Protein AF-A0A1F5ANS2-F1 (afdb_monomer)

Radius of gyration: 26.37 Å; Cα contacts (8 Å, |Δi|>4): 77; chains: 1; bounding box: 66×31×70 Å

Mean predicted aligned error: 14.52 Å

Sequence (174 aa):
MFTRLLNAVDHFTWVDGLDILVVAIILYSFLRLIKDTRAYQMAIGLAMIGLFYTMTGWAKLTVSHRLIQSFTTYMIIAIIVLFQGEIRRLLSGLGSRWFRRPFTLRSLEEKLEDLFLAVEYLSQKKVGALIALEKDISLKLYADRGTRLDATLSKDLLVNIFFPHSPLHDGAVI

Structure (mmCIF, N/CA/C/O backbone):
data_AF-A0A1F5ANS2-F1
#
_entry.id   AF-A0A1F5ANS2-F1
#
loop_
_atom_site.group_PDB
_atom_site.id
_atom_site.type_symbol
_atom_site.label_atom_id
_atom_site.label_alt_id
_atom_site.label_comp_id
_atom_site.label_asym_id
_atom_site.label_entity_id
_atom_site.label_seq_id
_atom_site.pdbx_PDB_ins_code
_atom_site.Cartn_x
_atom_site.Cartn_y
_atom_site.Cartn_z
_atom_site.occupancy
_atom_site.B_iso_or_equiv
_atom_site.auth_seq_id
_atom_site.auth_comp_id
_atom_site.auth_asym_id
_atom_site.auth_atom_id
_atom_site.pdbx_PDB_model_num
ATOM 1 N N . MET A 1 1 ? 32.808 -12.243 -29.920 1.00 52.00 1 MET A N 1
ATOM 2 C CA . MET A 1 1 ? 31.782 -12.247 -28.850 1.00 52.00 1 MET A CA 1
ATOM 3 C C . MET A 1 1 ? 31.771 -13.584 -28.111 1.00 52.00 1 MET A C 1
ATOM 5 O O . MET A 1 1 ? 31.954 -13.571 -26.906 1.00 52.00 1 MET A O 1
ATOM 9 N N . PHE A 1 2 ? 31.698 -14.721 -28.815 1.00 54.06 2 PHE A N 1
ATOM 10 C CA . PHE A 1 2 ? 31.775 -16.073 -28.226 1.00 54.06 2 PHE A CA 1
ATOM 11 C C . PHE A 1 2 ? 33.079 -16.377 -27.457 1.00 54.06 2 PHE A C 1
ATOM 13 O O . PHE A 1 2 ? 33.043 -16.943 -26.373 1.00 54.06 2 PHE A O 1
ATOM 20 N N . THR A 1 3 ? 34.230 -15.915 -27.948 1.00 56.41 3 THR A N 1
ATOM 21 C CA . THR A 1 3 ? 35.533 -16.073 -27.270 1.00 56.41 3 THR A CA 1
ATOM 22 C C . THR A 1 3 ? 35.672 -15.250 -25.984 1.00 56.41 3 THR A C 1
ATOM 24 O O . THR A 1 3 ? 36.422 -15.631 -25.095 1.00 56.41 3 THR A O 1
ATOM 27 N N . ARG A 1 4 ? 34.911 -14.152 -25.834 1.00 57.16 4 ARG A N 1
ATOM 28 C CA . ARG A 1 4 ? 34.853 -13.383 -24.575 1.00 57.16 4 ARG A CA 1
ATOM 29 C C . ARG A 1 4 ? 34.019 -14.086 -23.501 1.00 57.16 4 ARG A C 1
ATOM 31 O O . ARG A 1 4 ? 34.292 -13.894 -22.327 1.00 57.16 4 ARG A O 1
ATOM 38 N N . LEU A 1 5 ? 33.033 -14.890 -23.907 1.00 57.41 5 LEU A N 1
ATOM 39 C CA . LEU A 1 5 ? 32.231 -15.709 -22.994 1.00 57.41 5 LEU A CA 1
ATOM 40 C C . LEU A 1 5 ? 33.027 -16.912 -22.474 1.00 57.41 5 LEU A C 1
ATOM 42 O O . LEU A 1 5 ? 32.939 -17.218 -21.294 1.00 57.41 5 LEU A O 1
ATOM 46 N N . LEU A 1 6 ? 33.853 -17.540 -23.318 1.00 60.81 6 LEU A N 1
ATOM 47 C CA . LEU A 1 6 ? 34.715 -18.657 -22.907 1.00 60.81 6 LEU A CA 1
ATOM 48 C C . LEU A 1 6 ? 35.823 -18.211 -21.933 1.00 60.81 6 LEU A C 1
ATOM 50 O O . LEU A 1 6 ? 36.002 -18.834 -20.894 1.00 60.81 6 LEU A O 1
ATOM 54 N N . ASN A 1 7 ? 36.467 -17.064 -22.181 1.00 59.94 7 ASN A N 1
ATOM 55 C CA . ASN A 1 7 ? 37.489 -16.524 -21.271 1.00 59.94 7 ASN A CA 1
ATOM 56 C C . ASN A 1 7 ? 36.940 -16.085 -19.899 1.00 59.94 7 ASN A C 1
ATOM 58 O O . ASN A 1 7 ? 37.698 -16.042 -18.931 1.00 59.94 7 ASN A O 1
ATOM 62 N N . ALA A 1 8 ? 35.651 -15.738 -19.816 1.00 58.91 8 ALA A N 1
ATOM 63 C CA . 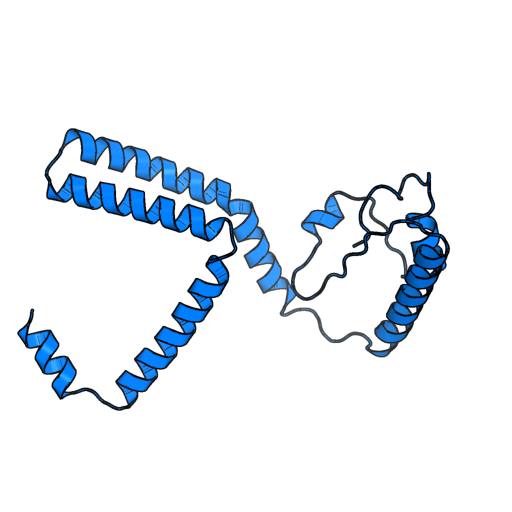ALA A 1 8 ? 34.987 -15.379 -18.561 1.00 58.91 8 ALA A CA 1
ATOM 64 C C . ALA A 1 8 ? 34.699 -16.607 -17.680 1.00 58.91 8 ALA A C 1
ATOM 66 O O . ALA A 1 8 ? 34.678 -16.489 -16.460 1.00 58.91 8 ALA A O 1
ATOM 67 N N . VAL A 1 9 ? 34.515 -17.784 -18.288 1.00 60.28 9 VAL A N 1
ATOM 68 C CA . VAL A 1 9 ? 34.348 -19.052 -17.561 1.00 60.28 9 VAL A CA 1
ATOM 69 C C . VAL A 1 9 ? 35.693 -19.551 -17.019 1.00 60.28 9 VAL A C 1
ATOM 71 O O . VAL A 1 9 ? 35.745 -20.041 -15.896 1.00 60.28 9 VAL A O 1
ATOM 74 N N . ASP A 1 10 ? 36.790 -19.349 -17.758 1.00 62.81 10 ASP A N 1
ATOM 75 C CA . ASP A 1 10 ? 38.138 -19.773 -17.337 1.00 62.81 10 ASP A CA 1
ATOM 76 C C . ASP A 1 10 ? 38.723 -18.959 -16.164 1.00 62.81 10 ASP A C 1
ATOM 78 O O . ASP A 1 10 ? 39.635 -19.428 -15.487 1.00 62.81 10 ASP A O 1
ATOM 82 N N . HIS A 1 11 ? 38.195 -17.760 -15.887 1.00 66.50 11 HIS A N 1
ATOM 83 C CA . HIS A 1 11 ? 38.597 -16.911 -14.751 1.00 66.50 11 HIS A CA 1
ATOM 84 C C . HIS A 1 11 ? 37.514 -16.823 -13.668 1.00 66.50 11 HIS A C 1
ATOM 86 O O . HIS A 1 11 ? 37.500 -15.870 -12.891 1.00 66.50 11 HIS A O 1
ATOM 92 N N . PHE A 1 12 ? 36.600 -17.796 -13.619 1.00 71.81 12 PHE A N 1
ATOM 93 C CA . PHE A 1 12 ? 35.514 -17.809 -12.648 1.00 71.81 12 PHE A CA 1
ATOM 94 C C . PHE A 1 12 ? 36.061 -18.006 -11.230 1.00 71.81 12 PHE A C 1
ATOM 96 O O . PHE A 1 12 ? 36.528 -19.084 -10.853 1.00 71.81 12 PHE A O 1
ATOM 103 N N . THR A 1 13 ? 36.017 -16.945 -10.434 1.00 82.00 13 THR A N 1
ATOM 104 C CA . THR A 1 13 ? 36.423 -16.968 -9.032 1.00 82.00 13 THR A CA 1
ATOM 105 C C . THR A 1 13 ? 35.235 -17.292 -8.129 1.00 82.00 13 THR A C 1
ATOM 107 O O . THR A 1 13 ? 34.076 -17.060 -8.464 1.00 82.00 13 THR A O 1
ATOM 110 N N . TRP A 1 14 ? 35.505 -17.791 -6.919 1.00 80.75 14 TRP A N 1
ATOM 111 C CA . TRP A 1 14 ? 34.464 -18.002 -5.900 1.00 80.75 14 TRP A CA 1
ATOM 112 C C . TRP A 1 14 ? 33.682 -16.718 -5.561 1.00 80.75 14 TRP A C 1
ATOM 114 O O . TRP A 1 14 ? 32.536 -16.793 -5.120 1.00 80.75 14 TRP A O 1
ATOM 124 N N . VAL A 1 15 ? 34.284 -15.548 -5.802 1.00 84.19 15 VAL A N 1
ATOM 125 C CA . VAL A 1 15 ? 33.651 -14.233 -5.645 1.00 84.19 15 VAL A CA 1
ATOM 126 C C . VAL A 1 15 ? 32.560 -14.012 -6.696 1.00 84.19 15 VAL A C 1
ATOM 128 O O . VAL A 1 15 ? 31.496 -13.519 -6.340 1.00 84.19 15 VAL A O 1
ATOM 131 N N . ASP A 1 16 ? 32.760 -14.454 -7.941 1.00 85.88 16 ASP A N 1
ATOM 132 C CA . ASP A 1 16 ? 31.747 -14.358 -9.004 1.00 85.88 16 ASP A CA 1
ATOM 133 C C . ASP A 1 16 ? 30.528 -15.239 -8.692 1.00 85.88 16 ASP A C 1
ATOM 135 O O . ASP A 1 16 ? 29.382 -14.846 -8.905 1.00 85.88 16 ASP A O 1
ATOM 139 N N . GLY A 1 17 ? 30.761 -16.420 -8.108 1.00 86.38 17 GLY A N 1
ATOM 140 C CA . GLY A 1 17 ? 29.687 -17.288 -7.619 1.00 86.38 17 GLY A CA 1
ATOM 141 C C . GLY A 1 17 ? 28.879 -16.651 -6.485 1.00 86.38 17 GLY A C 1
ATOM 142 O O . GLY A 1 17 ? 27.648 -16.729 -6.488 1.00 86.38 17 GLY A O 1
ATOM 143 N N . LEU A 1 18 ? 29.555 -15.991 -5.538 1.00 88.88 18 LEU A N 1
ATOM 144 C CA . LEU A 1 18 ? 28.899 -15.251 -4.458 1.00 88.88 18 LEU A CA 1
ATOM 145 C C . LEU A 1 18 ? 28.099 -14.059 -5.005 1.00 88.88 18 LEU A C 1
ATOM 147 O O . LEU A 1 18 ? 26.968 -13.844 -4.575 1.00 88.88 18 LEU A O 1
ATOM 151 N N . ASP A 1 19 ? 28.650 -13.322 -5.969 1.00 85.50 19 ASP A N 1
ATOM 152 C CA . ASP A 1 19 ? 27.985 -12.178 -6.595 1.00 85.50 19 ASP A CA 1
ATOM 153 C C . ASP A 1 19 ? 26.712 -12.609 -7.336 1.00 85.50 19 ASP A C 1
ATOM 155 O O . ASP A 1 19 ? 25.628 -12.083 -7.080 1.00 85.50 19 ASP A O 1
ATOM 159 N N . ILE A 1 20 ? 26.789 -13.668 -8.151 1.00 91.38 20 ILE A N 1
ATOM 160 C CA . ILE A 1 20 ? 25.618 -14.240 -8.830 1.00 91.38 20 ILE A CA 1
ATOM 161 C C . ILE A 1 20 ? 24.568 -14.708 -7.818 1.00 91.38 20 ILE A C 1
ATOM 163 O O . ILE A 1 20 ? 23.379 -14.476 -8.034 1.00 91.38 20 ILE A O 1
ATOM 167 N N . LEU A 1 21 ? 24.972 -15.335 -6.707 1.00 91.88 21 LEU A N 1
ATOM 168 C CA . LEU A 1 21 ? 24.047 -15.766 -5.654 1.00 91.88 21 LEU A CA 1
ATOM 169 C C . LEU A 1 21 ? 23.335 -14.568 -5.007 1.00 91.88 21 LEU A C 1
ATOM 171 O O . LEU A 1 21 ? 22.116 -14.598 -4.829 1.00 91.88 21 LEU A O 1
ATOM 175 N N . VAL A 1 22 ? 24.073 -13.507 -4.678 1.00 91.94 22 VAL A N 1
ATOM 176 C CA . VAL A 1 22 ? 23.519 -12.281 -4.088 1.00 91.94 22 VAL A CA 1
ATOM 177 C C . VAL A 1 22 ? 22.553 -11.614 -5.064 1.00 91.94 22 VAL A C 1
ATOM 179 O O . VAL A 1 22 ? 21.409 -11.333 -4.697 1.00 91.94 22 VAL A O 1
ATOM 182 N N . VAL A 1 23 ? 22.959 -11.433 -6.323 1.00 93.00 23 VAL A N 1
ATOM 183 C CA . VAL A 1 23 ? 22.099 -10.877 -7.375 1.00 93.00 23 VAL A CA 1
ATOM 184 C C . VAL A 1 23 ? 20.863 -11.753 -7.588 1.00 93.00 23 VAL A C 1
ATOM 186 O O . VAL A 1 23 ? 19.758 -11.221 -7.699 1.00 93.00 23 VAL A O 1
ATOM 189 N N . ALA A 1 24 ? 21.003 -13.081 -7.578 1.00 90.81 24 ALA A N 1
ATOM 190 C CA . ALA A 1 24 ? 19.890 -14.014 -7.722 1.00 90.81 24 ALA A CA 1
ATOM 191 C C . ALA A 1 24 ? 18.899 -13.919 -6.555 1.00 90.81 24 ALA A C 1
ATOM 193 O O . ALA A 1 24 ? 17.693 -13.897 -6.792 1.00 90.81 24 ALA A O 1
ATOM 194 N N . ILE A 1 25 ? 19.371 -13.806 -5.308 1.00 90.81 25 ILE A N 1
ATOM 195 C CA . ILE A 1 25 ? 18.506 -13.619 -4.132 1.00 90.81 25 ILE A CA 1
ATOM 196 C C . ILE A 1 25 ? 17.762 -12.283 -4.217 1.00 90.81 25 ILE A C 1
ATOM 198 O O . ILE A 1 25 ? 16.556 -12.236 -3.956 1.00 90.81 25 ILE A O 1
ATOM 202 N N . ILE A 1 26 ? 18.448 -11.206 -4.610 1.00 86.12 26 ILE A N 1
ATOM 203 C CA . ILE A 1 26 ? 17.847 -9.878 -4.787 1.00 86.12 26 ILE A CA 1
ATOM 204 C C . ILE A 1 26 ? 16.782 -9.918 -5.890 1.00 86.12 26 ILE A C 1
ATOM 206 O O . ILE A 1 26 ? 15.643 -9.508 -5.656 1.00 86.12 26 ILE A O 1
ATOM 210 N N . LEU A 1 27 ? 17.110 -10.470 -7.062 1.00 84.88 27 LEU A N 1
ATOM 211 C CA . LEU A 1 27 ? 16.179 -10.619 -8.183 1.00 84.88 27 LEU A CA 1
ATOM 212 C C . LEU A 1 27 ? 14.985 -11.496 -7.818 1.00 84.88 27 LEU A C 1
ATOM 214 O O . LEU A 1 27 ? 13.848 -11.116 -8.083 1.00 84.88 27 LEU A O 1
ATOM 218 N N . TYR A 1 28 ? 15.214 -12.644 -7.183 1.00 85.00 28 TYR A N 1
ATOM 219 C CA . TYR A 1 28 ? 14.147 -13.543 -6.752 1.00 85.00 28 TYR A CA 1
ATOM 220 C C . TYR A 1 28 ? 13.209 -12.862 -5.750 1.00 85.00 28 TYR A C 1
ATOM 222 O O . TYR A 1 28 ? 11.985 -12.954 -5.876 1.00 85.00 28 TYR A O 1
ATOM 230 N N . SER A 1 29 ? 13.769 -12.119 -4.794 1.00 74.75 29 SER A N 1
ATOM 231 C CA . SER A 1 29 ? 12.990 -11.346 -3.821 1.00 74.75 29 SER A CA 1
ATOM 232 C C . SER A 1 29 ? 12.148 -10.268 -4.507 1.00 74.75 29 SER A C 1
ATOM 234 O O . SER A 1 29 ? 10.969 -10.109 -4.186 1.00 74.75 29 SER A O 1
ATOM 236 N N . PHE A 1 30 ? 12.717 -9.578 -5.498 1.00 75.50 30 PHE A N 1
ATOM 237 C CA . PHE A 1 30 ? 12.025 -8.562 -6.290 1.00 75.50 30 PHE A CA 1
ATOM 238 C C . PHE A 1 30 ? 10.900 -9.161 -7.151 1.00 75.50 30 PHE A C 1
ATOM 240 O O . PHE A 1 30 ? 9.783 -8.646 -7.168 1.00 75.50 30 PHE A O 1
ATOM 247 N N . LEU A 1 31 ? 11.148 -10.301 -7.801 1.00 74.00 31 LEU A N 1
ATOM 248 C CA . LEU A 1 31 ? 10.146 -11.024 -8.589 1.00 74.00 31 LEU A CA 1
ATOM 249 C C . LEU A 1 31 ? 8.978 -11.509 -7.722 1.00 74.00 31 LEU A C 1
ATOM 251 O O . LEU A 1 31 ? 7.819 -11.374 -8.115 1.00 74.00 31 LEU A O 1
ATOM 255 N N . ARG A 1 32 ? 9.263 -12.026 -6.522 1.00 76.12 32 ARG A N 1
ATOM 256 C CA . ARG A 1 32 ? 8.235 -12.472 -5.572 1.00 76.12 32 ARG A CA 1
ATOM 257 C C . ARG A 1 32 ? 7.370 -11.314 -5.062 1.00 76.12 32 ARG A C 1
ATOM 259 O O . ARG A 1 32 ? 6.176 -11.506 -4.876 1.00 76.12 32 ARG A O 1
ATOM 266 N N . LEU A 1 33 ? 7.945 -10.123 -4.883 1.00 64.62 33 LEU A N 1
ATOM 267 C CA . LEU A 1 33 ? 7.217 -8.899 -4.517 1.00 64.62 33 LEU A CA 1
ATOM 268 C C . LEU A 1 33 ? 6.215 -8.459 -5.593 1.00 64.62 33 LEU A C 1
ATOM 270 O O . LEU A 1 33 ? 5.165 -7.909 -5.270 1.00 64.62 33 LEU A O 1
ATOM 274 N N . ILE A 1 34 ? 6.537 -8.699 -6.864 1.00 64.44 34 ILE A N 1
ATOM 275 C CA . ILE A 1 34 ? 5.720 -8.251 -7.994 1.00 64.44 34 ILE A CA 1
ATOM 276 C C . ILE A 1 34 ? 4.623 -9.267 -8.331 1.00 64.44 34 ILE A C 1
ATOM 278 O O . ILE A 1 34 ? 3.518 -8.842 -8.665 1.00 64.44 34 ILE A O 1
ATOM 282 N N . LYS A 1 35 ? 4.901 -10.575 -8.209 1.00 63.31 35 LYS A N 1
ATOM 283 C CA . LYS A 1 35 ? 4.078 -11.692 -8.719 1.00 63.31 35 LYS A CA 1
ATOM 284 C C . LYS A 1 35 ? 2.582 -11.611 -8.389 1.00 63.31 35 LYS A C 1
ATOM 286 O O . LYS A 1 35 ? 1.768 -11.915 -9.255 1.00 63.31 35 LYS A O 1
ATOM 291 N N . ASP A 1 36 ? 2.224 -11.154 -7.193 1.00 59.97 36 ASP A N 1
ATOM 292 C CA . ASP A 1 36 ? 0.830 -11.135 -6.725 1.00 59.97 36 ASP A CA 1
ATOM 293 C C . ASP A 1 36 ? 0.165 -9.750 -6.839 1.00 59.97 36 ASP A C 1
ATOM 295 O O . ASP A 1 36 ? -0.921 -9.511 -6.310 1.00 59.97 36 ASP A O 1
ATOM 299 N N . THR A 1 37 ? 0.808 -8.804 -7.529 1.00 70.44 37 THR A N 1
ATOM 300 C CA . THR A 1 37 ? 0.340 -7.417 -7.635 1.00 70.44 37 THR A CA 1
ATOM 301 C C . THR A 1 37 ? -0.122 -7.075 -9.049 1.00 70.44 37 THR A C 1
ATOM 303 O O . THR A 1 37 ? 0.345 -7.640 -10.039 1.00 70.44 37 THR A O 1
ATOM 306 N N . ARG A 1 38 ? -0.984 -6.053 -9.173 1.00 69.62 38 ARG A N 1
ATOM 307 C CA . ARG A 1 38 ? -1.329 -5.442 -10.474 1.00 69.62 38 ARG A CA 1
ATOM 308 C C . ARG A 1 38 ? -0.083 -5.009 -11.269 1.00 69.62 38 ARG A C 1
ATOM 310 O O . ARG A 1 38 ? -0.131 -4.971 -12.496 1.00 69.62 38 ARG A O 1
ATOM 317 N N . ALA A 1 39 ? 1.042 -4.759 -10.592 1.00 73.88 39 ALA A N 1
ATOM 318 C CA . ALA A 1 39 ? 2.309 -4.429 -11.233 1.00 73.88 39 ALA A CA 1
ATOM 319 C C . ALA A 1 39 ? 2.865 -5.576 -12.098 1.00 73.88 39 ALA A C 1
ATOM 321 O O . ALA A 1 39 ? 3.497 -5.291 -13.110 1.00 73.88 39 ALA A O 1
ATOM 322 N N . TYR A 1 40 ? 2.589 -6.852 -11.782 1.00 80.06 40 TYR A N 1
ATOM 323 C CA . TYR A 1 40 ? 3.008 -7.986 -12.622 1.00 80.06 40 TYR A CA 1
ATOM 324 C C . TYR A 1 40 ? 2.331 -7.967 -13.995 1.00 80.06 40 TYR A C 1
ATOM 326 O O . TYR A 1 40 ? 2.993 -8.094 -15.024 1.00 80.06 40 TYR A O 1
ATOM 334 N N . GLN A 1 41 ? 1.014 -7.740 -14.024 1.00 77.00 41 GLN A N 1
ATOM 335 C CA . GLN A 1 41 ? 0.252 -7.637 -15.273 1.00 77.00 41 GLN A CA 1
ATOM 336 C C . GLN A 1 41 ? 0.730 -6.450 -16.120 1.00 77.00 41 GLN A C 1
ATOM 338 O O . GLN A 1 41 ? 0.903 -6.575 -17.331 1.00 77.00 41 GLN A O 1
ATOM 343 N N . MET A 1 42 ? 1.010 -5.313 -15.476 1.00 81.44 42 MET A N 1
ATOM 344 C CA . MET A 1 42 ? 1.564 -4.131 -16.142 1.00 81.44 42 MET A CA 1
ATOM 345 C C . MET A 1 42 ? 2.984 -4.372 -16.674 1.00 81.44 42 MET A C 1
ATOM 347 O O . MET A 1 42 ? 3.292 -3.944 -17.784 1.00 81.44 4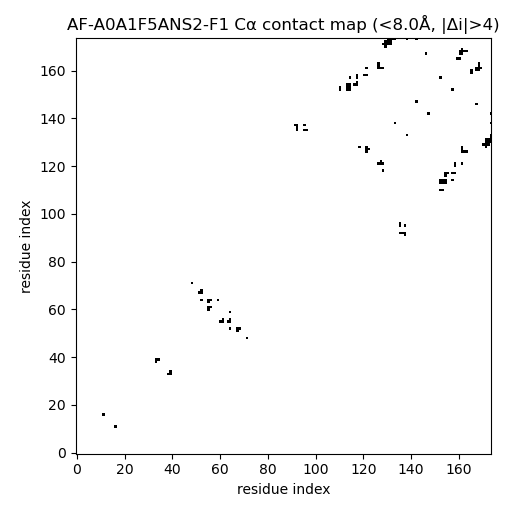2 MET A O 1
ATOM 351 N N . ALA A 1 43 ? 3.829 -5.103 -15.940 1.00 83.50 43 ALA A N 1
ATOM 352 C CA . ALA A 1 43 ? 5.173 -5.473 -16.381 1.00 83.50 43 ALA A CA 1
ATOM 353 C C . ALA A 1 43 ? 5.146 -6.389 -17.615 1.00 83.50 43 ALA A C 1
ATOM 355 O O . ALA A 1 43 ? 5.913 -6.167 -18.549 1.00 83.50 43 ALA A O 1
ATOM 356 N N . ILE A 1 44 ? 4.230 -7.366 -17.664 1.00 83.56 44 ILE A N 1
ATOM 357 C CA . ILE A 1 44 ? 4.014 -8.193 -18.863 1.00 83.56 44 ILE A CA 1
ATOM 358 C C . ILE A 1 44 ? 3.559 -7.327 -20.043 1.00 83.56 44 ILE A C 1
ATOM 360 O O . ILE A 1 44 ? 4.089 -7.469 -21.144 1.00 83.56 44 ILE A O 1
ATOM 364 N N . GLY A 1 45 ? 2.615 -6.404 -19.825 1.00 86.62 45 GLY A N 1
ATOM 365 C CA . GLY A 1 45 ? 2.157 -5.477 -20.864 1.00 86.62 45 GLY A CA 1
ATOM 366 C C . GLY A 1 45 ? 3.292 -4.609 -21.420 1.00 86.62 45 GLY A C 1
ATOM 367 O O . GLY A 1 45 ? 3.453 -4.500 -22.636 1.00 86.62 45 GLY A O 1
ATOM 368 N N . LEU A 1 46 ? 4.133 -4.062 -20.538 1.00 88.75 46 LEU A N 1
ATOM 369 C CA . LEU A 1 46 ? 5.338 -3.317 -20.905 1.00 88.75 46 LEU A CA 1
ATOM 370 C C . LEU A 1 46 ? 6.340 -4.171 -21.687 1.00 88.75 46 LEU A C 1
ATOM 372 O O . LEU A 1 46 ? 6.862 -3.719 -22.706 1.00 88.75 46 LEU A O 1
ATOM 376 N N . ALA A 1 47 ? 6.586 -5.405 -21.243 1.00 89.06 47 ALA A N 1
ATOM 377 C CA . ALA A 1 47 ? 7.482 -6.333 -21.923 1.00 89.06 47 ALA A CA 1
ATOM 378 C C . ALA A 1 47 ? 6.980 -6.670 -23.335 1.00 89.06 47 ALA A C 1
ATOM 380 O O . ALA A 1 47 ? 7.770 -6.672 -24.278 1.00 89.06 47 ALA A O 1
ATOM 381 N N . MET A 1 48 ? 5.670 -6.879 -23.506 1.00 88.56 48 MET A N 1
ATOM 382 C CA . MET A 1 48 ? 5.068 -7.095 -24.824 1.00 88.56 48 MET A CA 1
ATOM 383 C C . MET A 1 48 ? 5.240 -5.882 -25.740 1.00 88.56 48 MET A C 1
ATOM 385 O O . MET A 1 48 ? 5.654 -6.040 -26.885 1.00 88.56 48 MET A O 1
ATOM 389 N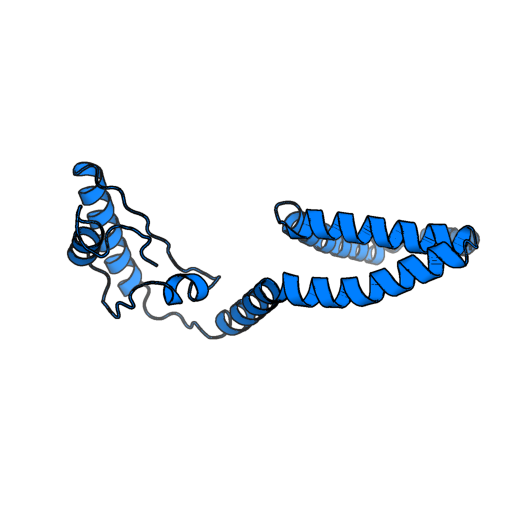 N . ILE A 1 49 ? 4.980 -4.667 -25.252 1.00 88.88 49 ILE A N 1
ATOM 390 C CA . ILE A 1 49 ? 5.178 -3.444 -26.048 1.00 88.88 49 ILE A CA 1
ATOM 391 C C . ILE A 1 49 ? 6.653 -3.286 -26.440 1.00 88.88 49 ILE A C 1
ATOM 393 O O . ILE A 1 49 ? 6.952 -3.00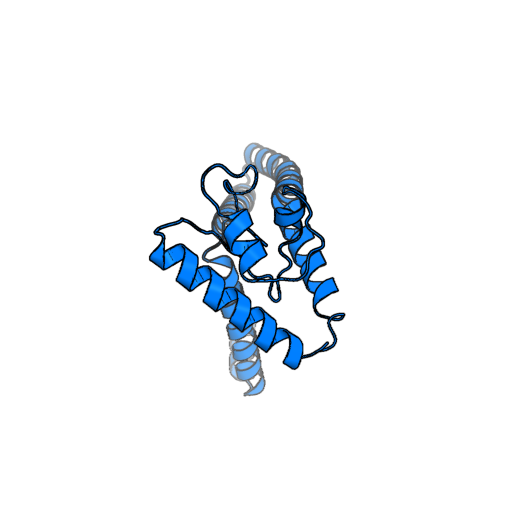2 -27.601 1.00 88.88 49 ILE A O 1
ATOM 397 N N . GLY A 1 50 ? 7.576 -3.521 -25.503 1.00 90.56 50 GLY A N 1
ATOM 398 C CA . GLY A 1 50 ? 9.015 -3.497 -25.768 1.00 90.56 50 GLY A CA 1
ATOM 399 C C . GLY A 1 50 ? 9.431 -4.518 -26.830 1.00 90.56 50 GLY A C 1
ATOM 400 O O . GLY A 1 50 ? 10.216 -4.194 -27.720 1.00 90.56 50 GLY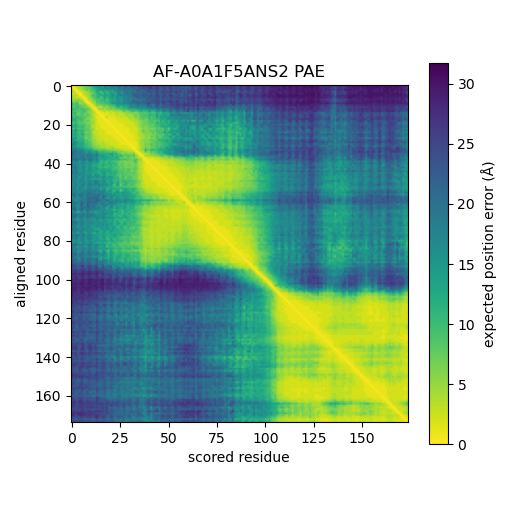 A O 1
ATOM 401 N N . LEU A 1 51 ? 8.849 -5.719 -26.794 1.00 91.62 51 LEU A N 1
ATOM 402 C CA . LEU A 1 51 ? 9.048 -6.745 -27.815 1.00 91.62 51 LEU A CA 1
ATOM 403 C C . LEU A 1 51 ? 8.536 -6.284 -29.188 1.00 91.62 51 LEU A C 1
ATOM 405 O O . LEU A 1 51 ? 9.245 -6.411 -30.181 1.00 91.62 51 LEU A O 1
ATOM 409 N N . PHE A 1 52 ? 7.345 -5.688 -29.267 1.00 88.19 52 PHE A N 1
ATOM 410 C CA . PHE A 1 52 ? 6.827 -5.152 -30.531 1.00 88.19 52 PHE A CA 1
ATOM 411 C C . PHE A 1 52 ? 7.680 -3.997 -31.073 1.00 88.19 52 PHE A C 1
ATOM 413 O O . PHE A 1 52 ? 7.908 -3.905 -32.284 1.00 88.19 52 PHE A O 1
ATOM 420 N N . TYR A 1 53 ? 8.196 -3.132 -30.199 1.00 90.50 53 TYR A N 1
ATOM 421 C CA . TYR A 1 53 ? 9.103 -2.053 -30.587 1.00 90.50 53 TYR A CA 1
ATOM 422 C C . TYR A 1 53 ? 10.394 -2.593 -31.221 1.00 90.50 53 TYR A C 1
ATOM 424 O O . TYR A 1 53 ? 10.790 -2.136 -32.297 1.00 90.50 53 TYR A O 1
ATOM 432 N N . THR A 1 54 ? 11.024 -3.605 -30.610 1.00 89.44 54 THR A N 1
ATOM 433 C CA . THR A 1 54 ? 12.246 -4.217 -31.156 1.00 89.44 54 THR A CA 1
ATOM 434 C C . THR A 1 54 ? 11.968 -5.018 -32.426 1.00 89.44 54 THR A C 1
ATOM 436 O O . THR A 1 54 ? 12.693 -4.854 -33.406 1.00 89.44 54 THR A O 1
ATOM 439 N N . MET A 1 55 ? 10.884 -5.802 -32.465 1.00 89.88 55 MET A N 1
ATOM 440 C CA . MET A 1 55 ? 10.484 -6.575 -33.647 1.00 89.88 55 MET A CA 1
ATOM 441 C C . MET A 1 55 ? 10.219 -5.679 -34.860 1.00 89.88 55 MET A C 1
ATOM 443 O O . MET A 1 55 ? 10.717 -5.960 -35.949 1.00 89.88 55 MET A O 1
ATOM 447 N N . THR A 1 56 ? 9.476 -4.580 -34.692 1.00 90.62 56 THR A N 1
ATOM 448 C CA . THR A 1 56 ? 9.191 -3.652 -35.802 1.00 90.62 56 THR A CA 1
ATOM 449 C C . THR A 1 56 ? 10.431 -2.904 -36.284 1.00 90.62 56 THR A C 1
ATOM 451 O O . THR A 1 56 ? 10.562 -2.671 -37.487 1.00 90.62 56 THR A O 1
ATOM 454 N N . GLY A 1 57 ? 11.362 -2.585 -35.378 1.00 85.69 57 GLY A N 1
ATOM 455 C CA . GLY A 1 57 ? 12.663 -2.014 -35.729 1.00 85.69 57 GLY A CA 1
ATOM 456 C C . GLY A 1 57 ? 13.535 -2.992 -36.522 1.00 85.69 57 GLY A C 1
ATOM 457 O O . GLY A 1 57 ? 14.089 -2.627 -37.558 1.00 85.69 57 GLY A O 1
ATOM 458 N N . TRP A 1 58 ? 13.601 -4.255 -36.091 1.00 86.69 58 TRP A N 1
ATOM 459 C CA . TRP A 1 58 ? 14.362 -5.309 -36.774 1.00 86.69 58 TRP A CA 1
ATOM 460 C C . TRP A 1 58 ? 13.778 -5.644 -38.149 1.00 86.69 58 TRP A C 1
ATOM 462 O O . TRP A 1 58 ? 14.520 -5.778 -39.120 1.00 86.69 58 TRP A O 1
ATOM 472 N N . ALA A 1 59 ? 12.449 -5.701 -38.257 1.00 88.19 59 ALA A N 1
ATOM 473 C CA . ALA A 1 59 ? 11.734 -5.928 -39.511 1.00 88.19 59 ALA A CA 1
ATOM 474 C C . ALA A 1 59 ? 11.725 -4.703 -40.452 1.00 88.19 59 ALA A C 1
ATOM 476 O O . ALA A 1 59 ? 11.159 -4.776 -41.541 1.00 88.19 59 ALA A O 1
ATOM 477 N N . LYS A 1 60 ? 12.332 -3.572 -40.049 1.00 87.56 60 LYS A N 1
ATOM 478 C CA . LYS A 1 60 ? 12.374 -2.298 -40.797 1.00 87.56 60 LYS A CA 1
ATOM 479 C C . LYS A 1 60 ? 10.988 -1.756 -41.196 1.00 87.56 60 LYS A C 1
ATOM 481 O O . LYS A 1 60 ? 10.858 -0.994 -42.158 1.00 87.56 60 LYS A O 1
ATOM 486 N N . LEU A 1 61 ? 9.942 -2.097 -40.437 1.00 90.81 61 LEU A N 1
ATOM 487 C CA . LEU A 1 61 ? 8.570 -1.641 -40.677 1.00 90.81 61 LEU A CA 1
ATOM 488 C C . LEU A 1 61 ? 8.437 -0.166 -40.289 1.00 90.81 61 LEU A C 1
ATOM 490 O O . LEU A 1 61 ? 8.087 0.168 -39.163 1.00 90.81 61 LEU A O 1
ATOM 494 N N . THR A 1 62 ? 8.727 0.736 -41.227 1.00 87.12 62 THR A N 1
ATOM 495 C CA . THR A 1 62 ? 8.921 2.166 -40.926 1.00 87.12 62 THR A CA 1
ATOM 496 C C . THR A 1 62 ? 7.658 2.836 -40.374 1.00 87.12 62 THR A C 1
ATOM 498 O O . THR A 1 62 ? 7.747 3.635 -39.445 1.00 87.12 62 THR A O 1
ATOM 501 N N . VAL A 1 63 ? 6.476 2.506 -40.907 1.00 92.44 63 VAL A N 1
ATOM 502 C CA . VAL A 1 63 ? 5.200 3.081 -40.440 1.00 92.44 63 VAL A CA 1
ATOM 503 C C . VAL A 1 63 ? 4.823 2.526 -39.066 1.00 92.44 63 VAL A C 1
ATOM 505 O O . VAL A 1 63 ? 4.571 3.294 -38.141 1.00 92.44 63 VAL A O 1
ATOM 508 N N . SER A 1 64 ? 4.846 1.200 -38.904 1.00 89.25 64 SER A N 1
ATOM 509 C CA . SER A 1 64 ? 4.508 0.535 -37.640 1.00 89.25 64 SER A CA 1
ATOM 510 C C . SER A 1 64 ? 5.465 0.924 -36.515 1.00 89.25 64 SER A C 1
ATOM 512 O O . SER A 1 64 ? 5.018 1.194 -35.405 1.00 89.25 64 SER A O 1
ATOM 514 N N . HIS A 1 65 ? 6.766 1.016 -36.804 1.00 91.44 65 HIS A N 1
ATOM 515 C CA . HIS A 1 65 ? 7.772 1.423 -35.829 1.00 91.44 65 HIS A CA 1
ATOM 516 C C . HIS A 1 65 ? 7.531 2.854 -35.334 1.00 91.44 65 HIS A C 1
ATOM 518 O O . HIS A 1 65 ? 7.524 3.081 -34.127 1.00 91.44 65 HIS A O 1
ATOM 524 N N . ARG A 1 66 ? 7.235 3.803 -36.238 1.00 91.44 66 ARG A N 1
ATOM 525 C CA . ARG A 1 66 ? 6.872 5.177 -35.844 1.00 91.44 66 ARG A CA 1
ATOM 526 C C . ARG A 1 66 ? 5.593 5.220 -35.010 1.00 91.44 66 ARG A C 1
ATOM 528 O O . ARG A 1 66 ? 5.549 5.946 -34.024 1.00 91.44 66 ARG A O 1
ATOM 535 N N . LEU A 1 67 ? 4.574 4.437 -35.369 1.00 92.56 67 LEU A N 1
ATOM 536 C CA . LEU A 1 67 ? 3.315 4.384 -34.619 1.00 92.56 67 LEU A CA 1
ATOM 537 C C . LEU A 1 67 ? 3.545 3.864 -33.194 1.00 92.56 67 LEU A C 1
ATOM 539 O O . LEU A 1 67 ? 3.108 4.495 -32.233 1.00 92.56 67 LEU A O 1
ATOM 543 N N . ILE A 1 68 ? 4.284 2.759 -33.050 1.00 90.56 68 ILE A N 1
ATOM 544 C CA . ILE A 1 68 ? 4.636 2.196 -31.739 1.00 90.56 68 ILE A CA 1
ATOM 545 C C . ILE A 1 68 ? 5.496 3.180 -30.946 1.00 90.56 68 ILE A C 1
ATOM 547 O O . ILE A 1 68 ? 5.267 3.349 -29.751 1.00 90.56 68 ILE A O 1
ATOM 551 N N . GLN A 1 69 ? 6.449 3.861 -31.582 1.00 90.38 69 GLN A N 1
ATOM 552 C CA . GLN A 1 69 ? 7.269 4.881 -30.931 1.00 90.38 69 GLN A CA 1
ATOM 553 C C . GLN A 1 69 ? 6.402 6.012 -30.355 1.00 90.38 69 GLN A C 1
ATOM 555 O O . GLN A 1 69 ? 6.509 6.305 -29.165 1.00 90.38 69 GLN A O 1
ATOM 560 N N . SER A 1 70 ? 5.490 6.586 -31.148 1.00 91.56 70 SER A N 1
ATOM 561 C CA . SER A 1 70 ? 4.561 7.623 -30.679 1.00 91.56 70 SER A CA 1
ATOM 562 C C . SER A 1 70 ? 3.646 7.122 -29.560 1.00 91.56 70 SER A C 1
ATOM 564 O O . SER A 1 70 ? 3.492 7.793 -28.542 1.00 91.56 70 SER A O 1
ATOM 566 N N . PHE A 1 71 ? 3.077 5.922 -29.704 1.00 92.31 71 PHE A N 1
ATOM 567 C CA . PHE A 1 71 ? 2.256 5.295 -28.665 1.00 92.31 71 PHE A CA 1
ATOM 568 C C . PHE A 1 71 ? 3.034 5.095 -27.356 1.00 92.31 71 PHE A C 1
ATOM 570 O O . PHE A 1 71 ? 2.519 5.386 -26.278 1.00 92.31 71 PHE A O 1
ATOM 577 N N . THR A 1 72 ? 4.293 4.659 -27.446 1.00 90.62 72 THR A N 1
ATOM 578 C CA . THR A 1 72 ? 5.167 4.413 -26.289 1.00 90.62 72 THR A CA 1
ATOM 579 C C . THR A 1 72 ? 5.447 5.706 -25.522 1.00 90.62 72 THR A C 1
ATOM 581 O O . THR A 1 72 ? 5.428 5.701 -24.293 1.00 90.62 72 THR A O 1
ATOM 584 N N . THR A 1 73 ? 5.630 6.835 -26.216 1.00 89.50 73 THR A N 1
ATOM 585 C CA . THR A 1 73 ? 5.794 8.153 -25.579 1.00 89.50 73 THR A CA 1
ATOM 586 C C . THR A 1 73 ? 4.594 8.526 -24.704 1.00 89.50 73 THR A C 1
ATOM 588 O O . THR A 1 73 ? 4.780 8.908 -23.549 1.00 89.50 73 THR A O 1
ATOM 591 N N . TYR A 1 74 ? 3.362 8.369 -25.203 1.00 92.88 74 TYR A N 1
ATOM 592 C CA . TYR A 1 74 ? 2.155 8.635 -24.408 1.00 92.88 74 TYR A CA 1
ATOM 593 C C . TYR A 1 74 ? 1.934 7.595 -23.302 1.00 92.88 74 TYR A C 1
ATOM 595 O O . TYR A 1 74 ? 1.484 7.940 -22.209 1.00 92.88 74 TYR A O 1
ATOM 603 N N . MET A 1 75 ? 2.298 6.336 -23.554 1.00 89.31 75 MET A N 1
ATOM 604 C CA . MET A 1 75 ? 2.204 5.250 -22.578 1.00 89.31 75 MET A CA 1
ATOM 605 C C . MET A 1 75 ? 3.057 5.518 -21.333 1.00 89.31 75 MET A C 1
ATOM 607 O O . MET A 1 75 ? 2.591 5.277 -20.225 1.00 89.31 75 MET A O 1
ATOM 611 N N . ILE A 1 76 ? 4.275 6.053 -21.482 1.00 88.56 76 ILE A N 1
ATOM 612 C CA . ILE A 1 76 ? 5.135 6.399 -20.336 1.00 88.56 76 ILE A CA 1
ATOM 613 C C . ILE A 1 76 ? 4.427 7.397 -19.410 1.00 88.56 76 ILE A C 1
ATOM 615 O O . ILE A 1 76 ? 4.413 7.209 -18.194 1.00 88.56 76 ILE A O 1
ATOM 619 N N . ILE A 1 77 ? 3.788 8.423 -19.979 1.00 90.94 77 ILE A N 1
ATOM 620 C CA . ILE A 1 77 ? 3.023 9.411 -19.207 1.00 90.94 77 ILE A CA 1
ATOM 621 C C . ILE A 1 77 ? 1.833 8.737 -18.515 1.00 90.94 77 ILE A C 1
ATOM 623 O O . ILE A 1 77 ? 1.633 8.930 -17.316 1.00 90.94 77 ILE A O 1
ATOM 627 N N . ALA A 1 78 ? 1.074 7.910 -19.240 1.00 89.69 78 ALA A N 1
ATOM 628 C CA . ALA A 1 78 ? -0.058 7.176 -18.681 1.00 89.69 78 ALA A CA 1
ATOM 629 C C . ALA A 1 78 ? 0.365 6.282 -17.504 1.00 89.69 78 ALA A C 1
ATOM 631 O O . ALA A 1 78 ? -0.300 6.270 -16.474 1.00 89.69 78 ALA A O 1
ATOM 632 N N . ILE A 1 79 ? 1.502 5.593 -17.617 1.00 87.06 79 ILE A N 1
ATOM 633 C CA . ILE A 1 79 ? 2.072 4.770 -16.545 1.00 87.06 79 ILE A CA 1
ATOM 634 C C . ILE A 1 79 ? 2.413 5.624 -15.327 1.00 87.06 79 ILE A C 1
ATOM 636 O O . ILE A 1 79 ? 2.011 5.269 -14.226 1.00 87.06 79 ILE A O 1
ATOM 640 N N . ILE A 1 80 ? 3.098 6.758 -15.495 1.00 88.25 80 ILE A N 1
ATOM 641 C CA . ILE A 1 80 ? 3.437 7.641 -14.366 1.00 88.25 80 ILE A CA 1
ATOM 642 C C . ILE A 1 80 ? 2.172 8.080 -13.613 1.00 88.25 80 ILE A C 1
ATOM 644 O O . ILE A 1 80 ? 2.149 8.048 -12.384 1.00 88.25 80 ILE A O 1
ATOM 648 N N . VAL A 1 81 ? 1.112 8.446 -14.340 1.00 89.94 81 VAL A N 1
ATOM 649 C CA . VAL A 1 81 ? -0.174 8.842 -13.746 1.00 89.94 81 VAL A CA 1
ATOM 650 C C . VAL A 1 81 ? -0.850 7.662 -13.043 1.00 89.94 81 VAL A C 1
ATOM 652 O O . VAL A 1 81 ? -1.300 7.802 -11.908 1.00 89.94 81 VAL A O 1
ATOM 655 N N . LEU A 1 82 ? -0.885 6.485 -13.676 1.00 85.44 82 LEU A N 1
ATOM 656 C CA . LEU A 1 82 ? -1.475 5.277 -13.092 1.00 85.44 82 LEU A CA 1
ATOM 657 C C . LEU A 1 82 ? -0.744 4.826 -11.819 1.00 85.44 82 LEU A C 1
ATOM 659 O O . LEU A 1 82 ? -1.402 4.400 -10.878 1.00 85.44 82 LEU A O 1
ATOM 663 N N . PHE A 1 83 ? 0.585 4.962 -11.774 1.00 85.94 83 PHE A N 1
ATOM 664 C CA . PHE A 1 83 ? 1.435 4.587 -10.635 1.00 85.94 83 PHE A CA 1
ATOM 665 C C . PHE A 1 83 ? 1.624 5.702 -9.595 1.00 85.94 83 PHE A C 1
ATOM 667 O O . PHE A 1 83 ? 2.394 5.555 -8.639 1.00 85.94 83 PHE A O 1
ATOM 674 N N . GLN A 1 84 ? 0.946 6.842 -9.751 1.00 87.69 84 GLN A N 1
ATOM 675 C CA . GLN A 1 84 ? 1.098 7.982 -8.847 1.00 87.69 84 GLN A CA 1
ATOM 676 C C . GLN A 1 84 ? 0.781 7.604 -7.386 1.00 87.69 84 GLN A C 1
ATOM 678 O O . GLN A 1 84 ? 1.428 8.099 -6.455 1.00 87.69 84 GLN A O 1
ATOM 683 N N . GLY A 1 85 ? -0.202 6.722 -7.170 1.00 81.19 85 GLY A N 1
ATOM 684 C CA . GLY A 1 85 ? -0.610 6.263 -5.840 1.00 81.19 85 GLY A CA 1
ATOM 685 C C . GLY A 1 85 ? 0.443 5.386 -5.161 1.00 81.19 85 GLY A C 1
ATOM 686 O O . GLY A 1 85 ? 0.727 5.553 -3.974 1.00 81.19 85 GLY A O 1
ATOM 687 N N . GLU A 1 86 ? 1.060 4.487 -5.917 1.00 81.38 86 GLU A N 1
ATOM 688 C CA . GLU A 1 86 ? 2.084 3.546 -5.474 1.00 81.38 86 GLU A CA 1
ATOM 689 C C . GLU A 1 86 ? 3.376 4.282 -5.116 1.00 81.38 86 GLU A C 1
ATOM 691 O O . GLU A 1 86 ? 3.926 4.055 -4.039 1.00 81.38 86 GLU A O 1
ATOM 696 N N . ILE A 1 87 ? 3.811 5.230 -5.957 1.00 80.88 87 ILE A N 1
ATOM 697 C CA . ILE A 1 87 ? 4.981 6.080 -5.683 1.00 80.88 87 ILE A CA 1
ATOM 698 C C . ILE A 1 87 ? 4.770 6.861 -4.382 1.00 80.88 87 ILE A C 1
ATOM 700 O O . ILE A 1 87 ? 5.644 6.880 -3.512 1.00 80.88 87 ILE A O 1
ATOM 704 N N . ARG A 1 88 ? 3.581 7.454 -4.203 1.00 80.19 88 ARG A N 1
ATOM 705 C CA . ARG A 1 88 ? 3.223 8.163 -2.967 1.00 80.19 88 ARG A CA 1
ATOM 706 C C . ARG A 1 88 ? 3.293 7.239 -1.749 1.00 80.19 88 ARG A C 1
ATOM 708 O O . ARG A 1 88 ? 3.851 7.631 -0.726 1.00 80.19 88 ARG A O 1
ATOM 715 N N . ARG A 1 89 ? 2.753 6.019 -1.853 1.00 72.88 89 ARG A N 1
ATOM 716 C CA . ARG A 1 89 ? 2.790 5.022 -0.770 1.00 72.88 89 ARG A CA 1
ATOM 717 C C . ARG A 1 89 ? 4.220 4.634 -0.403 1.00 72.88 89 ARG A C 1
ATOM 719 O O . ARG A 1 89 ? 4.556 4.668 0.779 1.00 72.88 89 ARG A O 1
ATOM 726 N N . LEU A 1 90 ? 5.068 4.330 -1.386 1.00 73.25 90 LEU A N 1
ATOM 727 C CA . LEU A 1 90 ? 6.469 3.966 -1.154 1.00 73.25 90 LEU A CA 1
ATOM 728 C C . LEU A 1 90 ? 7.230 5.087 -0.439 1.00 73.25 90 LEU A C 1
ATOM 730 O O . LEU A 1 90 ? 7.832 4.847 0.603 1.00 73.25 90 LEU A O 1
ATOM 734 N N . LEU A 1 91 ? 7.130 6.324 -0.931 1.00 74.19 91 LEU A N 1
ATOM 735 C CA . LEU A 1 91 ? 7.786 7.481 -0.311 1.00 74.19 91 LEU A CA 1
ATOM 736 C C . LEU A 1 91 ? 7.286 7.736 1.117 1.00 74.19 91 LEU A C 1
ATOM 738 O O . LEU A 1 91 ? 8.084 8.020 2.010 1.00 74.19 91 LEU A O 1
ATOM 742 N N . SER A 1 92 ? 5.981 7.574 1.356 1.00 66.94 92 SER A N 1
ATOM 743 C CA . SER A 1 92 ? 5.413 7.723 2.700 1.00 66.94 92 SER A CA 1
ATOM 744 C C . SER A 1 92 ? 5.918 6.661 3.689 1.00 66.94 92 SER A C 1
ATOM 746 O O . SER A 1 92 ? 6.160 6.984 4.850 1.00 66.94 92 SER A O 1
ATOM 748 N N . GLY A 1 93 ? 6.142 5.422 3.234 1.00 63.97 93 GLY A N 1
ATOM 749 C CA . GLY A 1 93 ? 6.655 4.329 4.068 1.00 63.97 93 GLY A CA 1
ATOM 750 C C . GLY A 1 93 ? 8.154 4.427 4.375 1.00 63.97 93 GLY A C 1
ATOM 751 O O . GLY A 1 93 ? 8.603 3.985 5.432 1.00 63.97 93 GLY A O 1
ATOM 752 N N . LEU A 1 94 ? 8.940 5.034 3.482 1.00 65.69 94 LEU A N 1
ATOM 753 C CA . LEU A 1 94 ? 10.364 5.288 3.725 1.00 65.69 94 LEU A CA 1
ATOM 754 C C . LEU A 1 94 ? 10.579 6.421 4.741 1.00 65.69 94 LEU A C 1
ATOM 756 O O . LEU A 1 94 ? 11.494 6.341 5.556 1.00 65.69 94 LEU A O 1
ATOM 760 N N . GLY A 1 95 ? 9.709 7.438 4.743 1.00 60.75 95 GLY A N 1
ATOM 761 C CA . GLY A 1 95 ? 9.751 8.523 5.728 1.00 60.75 95 GLY A CA 1
ATOM 762 C C . GLY A 1 95 ? 9.292 8.116 7.136 1.00 60.75 95 GLY A C 1
ATOM 763 O O . GLY A 1 95 ? 9.778 8.669 8.121 1.00 60.75 95 GLY A O 1
ATOM 764 N N . SER A 1 96 ? 8.385 7.139 7.262 1.00 58.78 96 SER A N 1
ATOM 765 C CA . SER A 1 96 ? 7.820 6.727 8.558 1.00 58.78 96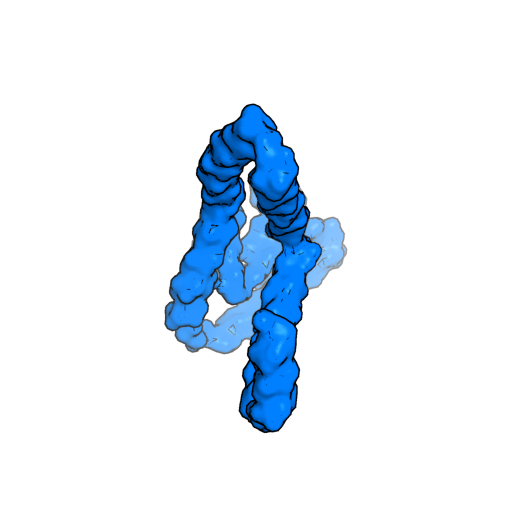 SER A CA 1
ATOM 766 C C . SER A 1 96 ? 8.707 5.761 9.351 1.00 58.78 96 SER A C 1
ATOM 768 O O . SER A 1 96 ? 8.717 5.823 10.583 1.00 58.78 96 SER A O 1
ATOM 770 N N . ARG A 1 97 ? 9.481 4.897 8.676 1.00 53.72 97 ARG A N 1
ATOM 771 C CA . ARG A 1 97 ? 10.335 3.884 9.330 1.00 53.72 97 ARG A CA 1
ATOM 772 C C . ARG A 1 97 ? 11.453 4.467 10.193 1.00 53.72 97 ARG A C 1
ATOM 774 O O . ARG A 1 97 ? 11.894 3.798 11.121 1.00 53.72 97 ARG A O 1
ATOM 781 N N . TRP A 1 98 ? 11.893 5.697 9.929 1.00 50.03 98 TRP A N 1
ATOM 782 C CA . TRP A 1 98 ? 13.000 6.306 10.675 1.00 50.03 98 TRP A CA 1
ATOM 783 C C . TRP A 1 98 ? 12.559 7.066 11.938 1.00 50.03 98 TRP A C 1
ATOM 785 O O . TRP A 1 98 ? 13.393 7.351 12.795 1.00 50.03 98 TRP A O 1
ATOM 795 N N . PHE A 1 99 ? 11.266 7.388 12.088 1.00 51.28 99 PHE A N 1
ATOM 796 C CA . PHE A 1 99 ? 10.807 8.349 13.104 1.00 51.28 99 PHE A CA 1
ATOM 797 C C . PHE A 1 99 ? 10.025 7.765 14.288 1.00 51.28 99 PHE A C 1
ATOM 799 O O . PHE A 1 99 ? 9.713 8.502 15.224 1.00 51.28 99 PHE A O 1
ATOM 806 N N . ARG A 1 100 ? 9.722 6.462 14.320 1.00 52.16 100 ARG A N 1
ATOM 807 C CA . ARG A 1 100 ? 9.018 5.856 15.465 1.00 52.16 100 ARG A CA 1
ATOM 808 C C . ARG A 1 100 ? 10.002 5.196 16.431 1.00 52.16 100 ARG A C 1
ATOM 810 O O . ARG A 1 100 ? 10.309 4.013 16.339 1.00 52.16 100 ARG A O 1
ATOM 817 N N . ARG A 1 101 ? 10.502 6.007 17.371 1.00 51.78 101 ARG A N 1
ATOM 818 C CA . ARG A 1 101 ? 11.100 5.537 18.632 1.00 51.78 101 ARG A CA 1
ATOM 819 C C . ARG A 1 101 ? 10.050 4.792 19.477 1.00 51.78 101 ARG A C 1
ATOM 821 O O . ARG A 1 101 ? 8.860 5.081 19.350 1.00 51.78 101 ARG A O 1
ATOM 828 N N . PRO A 1 102 ? 10.474 3.866 20.354 1.00 46.44 102 PRO A N 1
ATOM 829 C CA . PRO A 1 102 ? 9.581 2.981 21.087 1.00 46.44 102 PRO A CA 1
ATOM 830 C C . PRO A 1 102 ? 8.954 3.740 22.257 1.00 46.44 102 PRO A C 1
ATOM 832 O O . PRO A 1 102 ? 9.506 3.778 23.354 1.00 46.44 102 PRO A O 1
ATOM 835 N N . PHE A 1 103 ? 7.804 4.371 22.039 1.00 44.28 103 PHE A N 1
ATOM 836 C CA . PHE A 1 103 ? 6.985 4.815 23.158 1.00 44.28 103 PHE A CA 1
ATOM 837 C C . PHE A 1 103 ? 6.121 3.643 23.638 1.00 44.28 103 PHE A C 1
ATOM 839 O O . PHE A 1 103 ? 5.185 3.209 22.975 1.00 44.28 103 PHE A O 1
ATOM 846 N N . THR A 1 104 ? 6.514 3.141 24.813 1.00 50.06 104 THR A N 1
ATOM 847 C CA . THR A 1 104 ? 5.678 2.461 25.815 1.00 50.06 104 THR A CA 1
ATOM 848 C C . THR A 1 104 ? 5.060 1.114 25.430 1.00 50.06 104 THR A C 1
ATOM 850 O O . THR A 1 104 ? 3.853 1.001 25.222 1.00 50.06 104 THR A O 1
ATOM 853 N N . LEU A 1 105 ? 5.875 0.052 25.504 1.00 53.62 105 LEU A N 1
ATOM 854 C CA . LEU A 1 105 ? 5.433 -1.355 25.481 1.00 53.62 105 LEU A CA 1
ATOM 855 C C . LEU A 1 105 ? 4.307 -1.652 26.495 1.00 53.62 105 LEU A C 1
ATOM 857 O O . LEU A 1 105 ? 3.397 -2.408 26.188 1.00 53.62 105 LEU A O 1
ATOM 861 N N . ARG A 1 106 ? 4.301 -0.977 27.653 1.00 53.19 106 ARG A N 1
ATOM 862 C CA . ARG A 1 106 ? 3.269 -1.150 28.691 1.00 53.19 106 ARG A CA 1
ATOM 863 C C . ARG A 1 106 ? 1.882 -0.642 28.266 1.00 53.19 106 ARG A C 1
ATOM 865 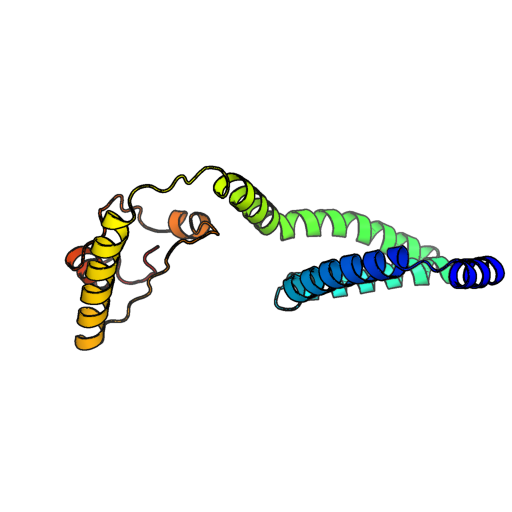O O . ARG A 1 106 ? 0.880 -1.261 28.576 1.00 53.19 106 ARG A O 1
ATOM 872 N N . SER A 1 107 ? 1.834 0.439 27.480 1.00 64.75 107 SER A N 1
ATOM 873 C CA . SER A 1 107 ? 0.575 0.969 26.927 1.00 64.75 107 SER A CA 1
ATOM 874 C C . SER A 1 107 ? 0.001 0.101 25.805 1.00 64.75 107 SER A C 1
ATOM 876 O O . SER A 1 107 ? -1.159 0.252 25.442 1.00 64.75 107 SER A O 1
ATOM 878 N N . LEU A 1 108 ? 0.831 -0.756 25.203 1.00 70.88 108 LEU A N 1
ATOM 879 C CA . LEU A 1 108 ? 0.427 -1.651 24.125 1.00 70.88 108 LEU A CA 1
ATOM 880 C C . LEU A 1 108 ? -0.316 -2.869 24.675 1.00 70.88 108 LEU A C 1
ATOM 882 O O . LEU A 1 108 ? -1.309 -3.260 24.078 1.00 70.88 108 LEU A O 1
ATOM 886 N N . GLU A 1 109 ? 0.120 -3.425 25.808 1.00 75.88 109 GLU A N 1
ATOM 887 C CA . GLU A 1 109 ? -0.571 -4.537 26.478 1.00 75.88 109 GLU A CA 1
ATOM 888 C C . GLU A 1 109 ? -1.981 -4.149 26.930 1.00 75.88 109 GLU A C 1
ATOM 890 O O . GLU A 1 109 ? -2.929 -4.824 26.543 1.00 75.88 109 GLU A O 1
ATOM 895 N N . GLU A 1 110 ? -2.140 -3.024 27.635 1.00 78.44 110 GLU A N 1
ATOM 896 C CA . GLU A 1 110 ? -3.462 -2.537 28.077 1.00 78.44 110 GLU A CA 1
ATOM 897 C C . GLU A 1 110 ? -4.402 -2.282 26.884 1.00 78.44 110 GLU A C 1
ATOM 899 O O . GLU A 1 110 ? -5.556 -2.704 26.873 1.00 78.44 110 GLU A O 1
ATOM 904 N N . LYS A 1 111 ? -3.884 -1.666 25.813 1.00 81.19 111 LYS A N 1
ATOM 905 C CA . LYS A 1 111 ? -4.646 -1.435 24.574 1.00 81.19 111 LYS A CA 1
ATOM 906 C C . LYS A 1 111 ? -5.037 -2.734 23.866 1.00 81.19 111 LYS A C 1
ATOM 908 O O . LYS A 1 111 ? -6.110 -2.810 23.270 1.00 81.19 111 LYS A O 1
ATOM 913 N N . LEU A 1 112 ? -4.168 -3.743 23.883 1.00 86.25 112 LEU A N 1
ATOM 914 C CA . LEU A 1 112 ? -4.466 -5.050 23.300 1.00 86.25 112 LEU A CA 1
ATOM 915 C C . LEU A 1 112 ? -5.517 -5.796 24.122 1.00 86.25 112 LEU A C 1
ATOM 917 O O . LEU A 1 112 ? -6.391 -6.428 23.536 1.00 86.25 112 LEU A O 1
ATOM 921 N N . GLU A 1 113 ? -5.467 -5.696 25.448 1.00 89.94 113 GLU A N 1
ATOM 922 C CA . GLU A 1 113 ? -6.474 -6.281 26.332 1.00 89.94 113 GLU A CA 1
ATOM 923 C C . GLU A 1 113 ? -7.866 -5.696 26.053 1.00 89.94 113 GLU A C 1
ATOM 925 O O . GLU A 1 113 ? -8.805 -6.449 25.784 1.00 89.94 113 GLU A O 1
ATOM 930 N N . ASP A 1 114 ? -7.984 -4.368 25.979 1.00 90.81 114 ASP A N 1
ATOM 931 C CA . ASP A 1 114 ? -9.238 -3.691 25.623 1.00 90.81 114 ASP A CA 1
ATOM 932 C C . ASP A 1 114 ? -9.776 -4.113 24.246 1.00 90.81 114 ASP A C 1
ATOM 934 O O . ASP A 1 114 ? -10.983 -4.316 24.070 1.00 90.81 114 ASP A O 1
ATOM 938 N N . LEU A 1 115 ? -8.882 -4.286 23.267 1.00 93.38 115 LEU A N 1
ATOM 939 C CA . LEU A 1 115 ? -9.233 -4.783 21.937 1.00 93.38 115 LEU A CA 1
ATOM 940 C C . LEU A 1 115 ? -9.801 -6.208 22.003 1.00 93.38 115 LEU A C 1
ATOM 942 O O . LEU A 1 115 ? -10.844 -6.475 21.403 1.00 93.38 115 LEU A O 1
ATOM 946 N N . PHE A 1 116 ? -9.144 -7.120 22.724 1.00 94.50 116 PHE A N 1
ATOM 947 C CA . PHE A 1 116 ? -9.612 -8.501 22.860 1.00 94.50 116 PHE A CA 1
ATOM 948 C C . PHE A 1 116 ? -10.964 -8.572 23.570 1.00 94.50 116 PHE A C 1
ATOM 950 O O . PHE A 1 116 ? -11.864 -9.258 23.084 1.00 94.50 116 PHE A O 1
ATOM 957 N N . LEU A 1 117 ? -11.146 -7.806 24.649 1.00 95.38 117 LEU A N 1
ATOM 958 C CA . LEU A 1 117 ? -12.415 -7.733 25.374 1.00 95.38 117 LEU A CA 1
ATOM 959 C C . LEU A 1 117 ? -13.557 -7.186 24.502 1.00 95.38 117 LEU A C 1
ATOM 961 O O . LEU A 1 117 ? -14.703 -7.626 24.637 1.00 95.38 117 LEU A O 1
ATOM 965 N N . ALA A 1 118 ? -13.272 -6.233 23.610 1.00 95.00 118 ALA A N 1
ATOM 966 C CA . ALA A 1 118 ? -14.257 -5.716 22.662 1.00 95.00 118 ALA A CA 1
ATOM 967 C C . ALA A 1 118 ? -14.633 -6.761 21.609 1.00 95.00 118 ALA A C 1
ATOM 969 O O . ALA A 1 118 ? -15.816 -6.988 21.359 1.00 95.00 118 ALA A O 1
ATOM 970 N N . VAL A 1 119 ? -13.636 -7.418 21.010 1.00 95.62 119 VAL A N 1
ATOM 971 C CA . VAL A 1 119 ? -13.849 -8.451 19.986 1.00 95.62 119 VAL A CA 1
ATOM 972 C C . VAL A 1 119 ? -14.621 -9.638 20.559 1.00 95.62 119 VAL A C 1
ATOM 974 O O . VAL A 1 119 ? -15.550 -10.126 19.916 1.00 95.62 119 VAL A O 1
ATOM 977 N N . GLU A 1 120 ? -14.294 -10.074 21.776 1.00 96.81 120 GLU A N 1
ATOM 978 C CA . GLU A 1 120 ? -15.027 -11.137 22.462 1.00 96.81 120 GLU A CA 1
ATOM 979 C C . GLU A 1 120 ? -16.496 -10.749 22.671 1.00 96.81 120 GLU A C 1
ATOM 981 O O . GLU A 1 120 ? -17.396 -11.515 22.317 1.00 96.81 120 GLU A O 1
ATOM 986 N N . TYR A 1 121 ? -16.755 -9.535 23.167 1.00 96.56 121 TYR A N 1
ATOM 987 C CA . TYR A 1 121 ? -18.115 -9.033 23.359 1.00 96.56 121 TYR A CA 1
ATOM 988 C C . TYR A 1 121 ? -18.904 -8.972 22.040 1.00 96.56 121 TYR A C 1
ATOM 990 O O . TYR A 1 121 ? -20.034 -9.461 21.968 1.00 96.56 121 TYR A O 1
ATOM 998 N N . LEU A 1 122 ? -18.312 -8.408 20.983 1.00 95.00 122 LEU A N 1
ATOM 999 C CA . LEU A 1 122 ? -18.941 -8.287 19.663 1.00 95.00 122 LEU A CA 1
ATOM 1000 C C . LEU A 1 122 ? -19.237 -9.665 19.057 1.00 95.00 122 LEU A C 1
ATOM 1002 O O . LEU A 1 122 ? -20.330 -9.885 18.534 1.00 95.00 122 LEU A O 1
ATOM 1006 N N . SER A 1 123 ? -18.318 -10.621 19.218 1.00 96.12 123 SER A N 1
ATOM 1007 C CA . SER A 1 123 ? -18.494 -12.015 18.799 1.00 96.12 123 SER A CA 1
ATOM 1008 C C . SER A 1 123 ? -19.656 -12.694 19.531 1.00 96.12 123 SER A C 1
ATOM 1010 O O . SER A 1 123 ? -20.557 -13.240 18.889 1.00 96.12 123 SER A O 1
ATOM 1012 N N . GLN A 1 124 ? -19.715 -12.583 20.866 1.00 96.50 124 GLN A N 1
ATOM 1013 C CA . GLN A 1 124 ? -20.820 -13.125 21.671 1.00 96.50 124 GLN A CA 1
ATOM 1014 C C . GLN A 1 124 ? -22.178 -12.532 21.265 1.00 96.50 124 GLN A C 1
ATOM 1016 O O . GLN A 1 124 ? -23.197 -13.226 21.280 1.00 96.50 124 GLN A O 1
ATOM 1021 N N . LYS A 1 125 ? -22.201 -11.252 20.876 1.00 95.19 125 LYS A N 1
ATOM 1022 C CA . LYS A 1 125 ? -23.402 -10.551 20.398 1.00 95.19 125 LYS A CA 1
ATOM 1023 C C . LYS A 1 125 ? -23.679 -10.735 18.905 1.00 95.19 125 LYS A C 1
ATOM 1025 O O . LYS A 1 125 ? -24.699 -10.238 18.435 1.00 95.19 125 LYS A O 1
ATOM 1030 N N . LYS A 1 126 ? -22.831 -11.470 18.176 1.00 95.00 126 LYS A N 1
ATOM 1031 C CA . LYS A 1 126 ? -22.914 -11.672 16.718 1.00 95.00 126 LYS A CA 1
ATOM 1032 C C . LYS A 1 126 ? -22.957 -10.353 15.936 1.00 95.00 126 LYS A C 1
ATOM 1034 O O . LYS A 1 126 ? -23.662 -10.238 14.936 1.00 95.00 126 LYS A O 1
ATOM 1039 N N . VAL A 1 127 ? -22.209 -9.359 16.404 1.00 94.19 127 VAL A N 1
ATOM 1040 C CA . VAL A 1 127 ? -22.065 -8.056 15.753 1.00 94.19 127 VAL A CA 1
ATOM 1041 C C . VAL A 1 127 ? -20.827 -8.092 14.862 1.00 94.19 127 VAL A C 1
ATOM 1043 O O . VAL A 1 127 ? -19.739 -8.448 15.313 1.00 94.19 127 VAL A O 1
ATOM 1046 N N . GLY A 1 128 ? -20.999 -7.750 13.584 1.00 92.25 128 GLY A N 1
ATOM 1047 C CA . GLY A 1 128 ? -19.892 -7.663 12.636 1.00 92.25 128 GLY A CA 1
ATOM 1048 C C . GLY A 1 128 ? -18.975 -6.488 12.968 1.00 92.25 128 GLY A C 1
ATOM 1049 O O . GLY A 1 128 ? -19.452 -5.384 13.211 1.00 92.25 128 GLY A O 1
ATOM 1050 N N . ALA A 1 129 ? -17.666 -6.725 12.962 1.00 93.56 129 ALA A N 1
ATOM 1051 C CA . ALA A 1 129 ? -16.667 -5.694 13.204 1.00 93.56 129 ALA A CA 1
ATOM 1052 C C . ALA A 1 129 ? -15.486 -5.857 12.248 1.00 93.56 129 ALA A C 1
ATOM 1054 O O . ALA A 1 129 ? -15.013 -6.971 12.012 1.00 93.56 129 ALA A O 1
ATOM 1055 N N . LEU A 1 130 ? -15.003 -4.735 11.714 1.00 93.81 130 LEU A N 1
ATOM 1056 C CA . LEU A 1 130 ? -13.830 -4.677 10.850 1.00 93.81 130 LEU A CA 1
ATOM 1057 C C . LEU A 1 130 ? -12.809 -3.721 11.463 1.00 93.81 130 LEU A C 1
ATOM 1059 O O . LEU A 1 130 ? -12.992 -2.506 11.452 1.00 93.81 130 LEU A O 1
ATOM 1063 N N . ILE A 1 131 ? -11.737 -4.284 12.013 1.00 92.94 131 ILE A N 1
ATOM 1064 C CA . ILE A 1 131 ? -10.689 -3.534 12.708 1.00 92.94 131 ILE A CA 1
ATOM 1065 C C . ILE A 1 131 ? -9.364 -3.765 11.978 1.00 92.94 131 ILE A C 1
ATOM 1067 O O . ILE A 1 131 ? -8.922 -4.905 11.826 1.00 92.94 131 ILE A O 1
ATOM 1071 N N . ALA A 1 132 ? -8.732 -2.689 11.521 1.00 91.38 132 ALA A N 1
ATOM 1072 C CA . ALA A 1 132 ? -7.421 -2.699 10.892 1.00 91.38 132 ALA A CA 1
ATOM 1073 C C . ALA A 1 132 ? -6.394 -2.071 11.838 1.00 91.38 132 ALA A C 1
ATOM 1075 O O . ALA A 1 132 ? -6.621 -1.003 12.379 1.00 91.38 132 ALA A O 1
ATOM 1076 N N . LEU A 1 133 ? -5.248 -2.727 12.023 1.00 88.62 133 LEU A N 1
ATOM 1077 C CA . LEU A 1 133 ? -4.167 -2.214 12.864 1.00 88.62 133 LEU A CA 1
ATOM 1078 C C . LEU A 1 133 ? -3.027 -1.714 11.977 1.00 88.62 133 LEU A C 1
ATOM 1080 O O . LEU A 1 133 ? -2.422 -2.498 11.237 1.00 88.62 133 LEU A O 1
ATOM 1084 N N . GLU A 1 134 ? -2.719 -0.417 12.055 1.00 82.25 134 GLU A N 1
ATOM 1085 C CA . GLU A 1 134 ? -1.544 0.149 11.390 1.00 82.25 134 GLU A CA 1
ATOM 1086 C C . GLU A 1 134 ? -0.259 -0.469 11.976 1.00 82.25 134 GLU A C 1
ATOM 1088 O O . GLU A 1 134 ? 0.005 -0.376 13.174 1.00 82.25 134 GLU A O 1
ATOM 1093 N N . LYS A 1 135 ? 0.552 -1.100 11.117 1.00 81.00 135 LYS A N 1
ATOM 1094 C CA . LYS A 1 135 ? 1.893 -1.610 11.456 1.00 81.00 135 LYS A CA 1
ATOM 1095 C C . LYS A 1 135 ? 2.964 -0.726 10.806 1.00 81.00 135 LYS A C 1
ATOM 1097 O O . LYS A 1 135 ? 2.983 0.482 11.014 1.00 81.00 135 LYS A O 1
ATOM 1102 N N . ASP A 1 136 ? 3.839 -1.311 9.988 1.00 71.88 136 ASP A N 1
ATOM 1103 C CA . ASP A 1 136 ? 4.911 -0.582 9.299 1.00 71.88 136 ASP A CA 1
ATOM 1104 C C . ASP A 1 136 ? 4.394 0.305 8.161 1.00 71.88 136 ASP A C 1
ATOM 1106 O O . ASP A 1 136 ? 4.949 1.367 7.875 1.00 71.88 136 ASP A O 1
ATOM 1110 N N . ILE A 1 137 ? 3.349 -0.157 7.472 1.00 73.88 137 ILE A N 1
ATOM 1111 C CA . ILE A 1 137 ? 2.736 0.556 6.354 1.00 73.88 137 ILE A CA 1
ATOM 1112 C C . ILE A 1 137 ? 1.607 1.407 6.915 1.00 73.88 137 ILE A C 1
ATOM 1114 O O . ILE A 1 137 ? 0.653 0.866 7.475 1.00 73.88 137 ILE A O 1
ATOM 1118 N N . SER A 1 138 ? 1.704 2.727 6.734 1.00 79.44 138 SER A N 1
ATOM 1119 C CA . SER A 1 138 ? 0.666 3.633 7.217 1.00 79.44 138 SER A CA 1
ATOM 1120 C C . SER A 1 138 ? -0.654 3.423 6.480 1.00 79.44 138 SER A C 1
ATOM 1122 O O . SER A 1 138 ? -0.696 3.335 5.249 1.00 79.44 138 SER A O 1
ATOM 1124 N N . LEU A 1 139 ? -1.741 3.394 7.248 1.00 84.31 139 LEU A N 1
ATOM 1125 C CA . LEU A 1 139 ? -3.107 3.264 6.748 1.00 84.31 139 LEU A CA 1
ATOM 1126 C C . LEU A 1 139 ? -3.799 4.625 6.579 1.00 84.31 139 LEU A C 1
ATOM 1128 O O . LEU A 1 139 ? -4.969 4.677 6.202 1.00 84.31 139 LEU A O 1
ATOM 1132 N N . LYS A 1 140 ? -3.069 5.733 6.773 1.00 83.19 140 LYS A N 1
ATOM 1133 C CA . LYS A 1 140 ? -3.594 7.106 6.734 1.00 83.19 140 LYS A CA 1
ATOM 1134 C C . LYS A 1 140 ? -4.438 7.425 5.496 1.00 83.19 140 LYS A C 1
ATOM 1136 O O . LYS A 1 140 ? -5.482 8.047 5.616 1.00 83.19 140 LYS A O 1
ATOM 1141 N N . LEU A 1 141 ? -4.042 6.940 4.316 1.00 80.00 141 LEU A N 1
ATOM 1142 C CA . LEU A 1 141 ? -4.791 7.155 3.066 1.00 80.00 141 LEU A CA 1
ATOM 1143 C C . LEU A 1 141 ? -6.236 6.618 3.124 1.00 80.00 141 LEU A C 1
ATOM 1145 O O . LEU A 1 141 ? -7.109 7.116 2.414 1.00 80.00 141 LEU A O 1
ATOM 1149 N N . TYR A 1 142 ? -6.468 5.578 3.923 1.00 85.94 142 TYR A N 1
ATOM 1150 C CA . TYR A 1 142 ? -7.792 5.010 4.157 1.00 85.94 142 TYR A CA 1
ATOM 1151 C C . TYR A 1 142 ? -8.496 5.720 5.317 1.00 85.94 142 TYR A C 1
ATOM 1153 O O . TYR A 1 142 ? -9.673 6.041 5.189 1.00 85.94 142 TYR A O 1
ATOM 1161 N N . ALA A 1 143 ? -7.765 6.032 6.395 1.00 87.19 143 ALA A N 1
ATOM 1162 C CA . ALA A 1 143 ? -8.298 6.743 7.559 1.00 87.19 143 ALA A CA 1
ATOM 1163 C C . ALA A 1 143 ? -8.807 8.155 7.216 1.00 87.19 143 ALA A C 1
ATOM 1165 O O . ALA A 1 143 ? -9.842 8.570 7.726 1.00 87.19 143 ALA A O 1
ATOM 1166 N N . ASP A 1 144 ? -8.147 8.856 6.285 1.00 84.56 144 ASP A N 1
ATOM 1167 C CA . ASP A 1 144 ? -8.532 10.202 5.831 1.00 84.56 144 ASP A CA 1
ATOM 1168 C C . ASP A 1 144 ? -9.916 10.243 5.142 1.00 84.56 144 ASP A C 1
ATOM 1170 O O . ASP A 1 144 ? -10.458 11.324 4.919 1.00 84.56 144 ASP A O 1
ATOM 1174 N N . ARG A 1 145 ? -10.502 9.087 4.788 1.00 85.44 145 ARG A N 1
ATOM 1175 C CA . ARG A 1 145 ? -11.863 8.991 4.223 1.00 85.44 145 ARG A CA 1
ATOM 1176 C C . ARG A 1 145 ? -12.953 8.814 5.283 1.00 85.44 145 ARG A C 1
ATOM 1178 O O . ARG A 1 145 ? -14.126 8.954 4.948 1.00 85.44 145 ARG A O 1
ATOM 1185 N N . GLY A 1 146 ? -12.579 8.444 6.506 1.00 87.50 146 GLY A N 1
ATOM 1186 C CA . GLY A 1 146 ? -13.504 8.169 7.602 1.00 87.50 146 GLY A CA 1
ATOM 1187 C C . GLY A 1 146 ? -13.716 9.367 8.527 1.00 87.50 146 GLY A C 1
ATOM 1188 O O . GLY A 1 146 ? -13.181 10.458 8.322 1.00 87.50 146 GLY A O 1
ATOM 1189 N N . THR A 1 147 ? -14.491 9.152 9.589 1.00 90.00 147 THR A N 1
ATOM 1190 C CA . THR A 1 147 ? -14.638 10.128 10.672 1.00 90.00 147 THR A CA 1
ATOM 1191 C C . THR A 1 147 ? -13.418 10.070 11.581 1.00 90.00 147 THR A C 1
ATOM 1193 O O . THR A 1 147 ? -13.131 9.043 12.193 1.00 90.00 147 THR A 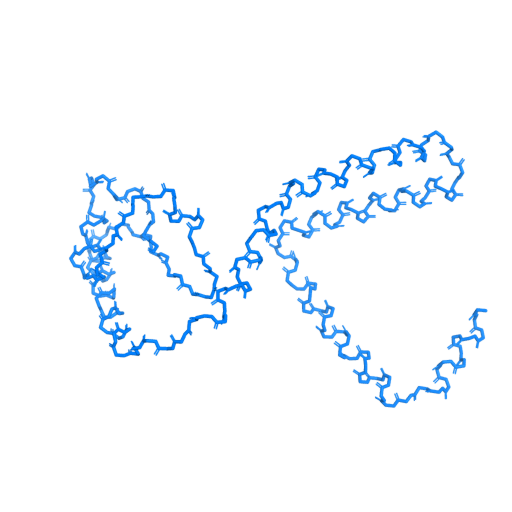O 1
ATOM 1196 N N . ARG A 1 148 ? -12.691 11.186 11.688 1.00 89.88 148 ARG A N 1
ATOM 1197 C CA . ARG A 1 148 ? -11.508 11.270 12.544 1.00 89.88 148 ARG A CA 1
ATOM 1198 C C . ARG A 1 148 ? -11.919 11.281 14.016 1.00 89.88 148 ARG A C 1
ATOM 1200 O O . ARG A 1 148 ? -12.589 12.207 14.464 1.00 89.88 148 ARG A O 1
ATOM 1207 N N . LEU A 1 149 ? -11.471 10.272 14.754 1.00 87.56 149 LEU A N 1
ATOM 1208 C CA . LEU A 1 149 ? -11.637 10.154 16.198 1.00 87.56 149 LEU A CA 1
ATOM 1209 C C . LEU A 1 149 ? -10.254 10.207 16.842 1.00 87.56 149 LEU A C 1
ATOM 1211 O O . LEU A 1 149 ? -9.442 9.310 16.640 1.00 87.56 149 LEU A O 1
ATOM 1215 N N . ASP A 1 150 ? -9.978 11.270 17.593 1.00 85.75 150 ASP A N 1
ATOM 1216 C CA . ASP A 1 150 ? -8.751 11.383 18.388 1.00 85.75 150 ASP A CA 1
ATOM 1217 C C . ASP A 1 150 ? -9.032 10.867 19.803 1.00 85.75 150 ASP A C 1
ATOM 1219 O O . ASP A 1 150 ? -9.192 11.629 20.755 1.00 85.75 150 ASP A O 1
ATOM 1223 N N . ALA A 1 151 ? -9.247 9.554 19.899 1.00 86.50 151 ALA A N 1
ATOM 1224 C CA . ALA A 1 151 ? -9.704 8.888 21.110 1.00 86.50 151 ALA A CA 1
ATOM 1225 C C . ALA A 1 151 ? -8.699 7.834 21.582 1.00 86.50 151 ALA A C 1
ATOM 1227 O O . ALA A 1 151 ? -8.025 7.172 20.790 1.00 86.50 151 ALA A O 1
ATOM 1228 N N . THR A 1 152 ? -8.624 7.644 22.896 1.00 86.62 152 THR A N 1
ATOM 1229 C CA . THR A 1 152 ? -7.928 6.502 23.488 1.00 86.62 152 THR A CA 1
ATOM 1230 C C . THR A 1 152 ? -8.722 5.228 23.225 1.00 86.62 152 THR A C 1
ATOM 1232 O O . THR A 1 152 ? -9.930 5.198 23.463 1.00 86.62 152 THR A O 1
ATOM 1235 N N . LEU A 1 153 ? -8.044 4.180 22.754 1.00 88.00 153 LEU A N 1
ATOM 1236 C CA . LEU A 1 153 ? -8.651 2.864 22.573 1.00 88.00 153 LEU A CA 1
ATOM 1237 C C . LEU A 1 153 ? -9.215 2.367 23.908 1.00 88.00 153 LEU A C 1
ATOM 1239 O O . LEU A 1 153 ? -8.496 2.368 24.901 1.00 88.00 153 LEU A O 1
ATOM 1243 N N . SER A 1 154 ? -10.480 1.954 23.902 1.00 91.62 154 SER A N 1
ATOM 1244 C CA . SER A 1 154 ? -11.130 1.276 25.019 1.00 91.62 154 SER A CA 1
ATOM 1245 C C . SER A 1 154 ? -12.158 0.282 24.495 1.00 91.62 154 SER A C 1
ATOM 1247 O O . SER A 1 154 ? -12.675 0.431 23.377 1.00 91.62 154 SER A O 1
ATOM 1249 N N . LYS A 1 155 ? -12.493 -0.716 25.318 1.00 93.44 155 LYS A N 1
ATOM 1250 C CA . LYS A 1 155 ? -13.537 -1.690 24.994 1.00 93.44 155 LYS A CA 1
ATOM 1251 C C . LYS A 1 155 ? -14.858 -1.014 24.616 1.00 93.44 155 LYS A C 1
ATOM 1253 O O . LYS A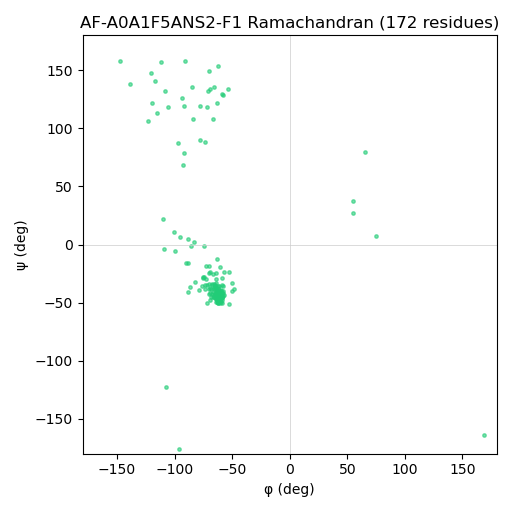 1 155 ? -15.433 -1.307 23.568 1.00 93.44 155 LYS A O 1
ATOM 1258 N N . ASP A 1 156 ? -15.324 -0.100 25.462 1.00 92.94 156 ASP A N 1
ATOM 1259 C CA . ASP A 1 156 ? -16.637 0.535 25.317 1.00 92.94 156 ASP A CA 1
ATOM 1260 C C . ASP A 1 156 ? -16.722 1.405 24.061 1.00 92.94 156 ASP A C 1
ATOM 1262 O O . ASP A 1 156 ? -17.767 1.463 23.410 1.00 92.94 156 ASP A O 1
ATOM 1266 N N . LEU A 1 157 ? -15.613 2.045 23.673 1.00 93.69 157 LEU A N 1
ATOM 1267 C CA . LEU A 1 157 ? -15.544 2.815 22.437 1.00 93.69 157 LEU A CA 1
ATOM 1268 C C . LEU A 1 157 ? -15.731 1.911 21.214 1.00 93.69 157 LEU A C 1
ATOM 1270 O O . LEU A 1 157 ? -16.568 2.206 20.362 1.00 93.69 157 LEU A O 1
ATOM 1274 N N . LEU A 1 158 ? -14.990 0.800 21.138 1.00 93.44 158 LEU A N 1
ATOM 1275 C CA . LEU A 1 158 ? -15.100 -0.143 20.021 1.00 93.44 158 LEU A CA 1
ATOM 1276 C C . LEU A 1 158 ? -16.500 -0.753 19.931 1.00 93.44 158 LEU A C 1
ATOM 1278 O O . LEU A 1 158 ? -17.071 -0.824 18.844 1.00 93.44 158 LEU A O 1
ATOM 1282 N N . VAL A 1 159 ? -17.072 -1.152 21.069 1.00 94.00 159 VAL A N 1
ATOM 1283 C CA . VAL A 1 159 ? -18.431 -1.704 21.117 1.00 94.00 159 VAL A CA 1
ATOM 1284 C C . VAL A 1 159 ? -19.458 -0.690 20.610 1.00 94.00 159 VAL A C 1
ATOM 1286 O O . VAL A 1 159 ? -20.338 -1.062 19.838 1.00 94.00 159 VAL A O 1
ATOM 1289 N N . ASN A 1 160 ? -19.330 0.586 20.984 1.00 92.88 160 ASN A N 1
ATOM 1290 C CA . ASN A 1 160 ? -20.240 1.639 20.530 1.00 92.88 160 ASN A CA 1
ATOM 1291 C C . ASN A 1 160 ? -20.090 1.968 19.042 1.00 92.88 160 ASN A C 1
ATOM 1293 O O . ASN A 1 160 ? -21.094 2.217 18.375 1.00 92.88 160 ASN A O 1
ATOM 1297 N N . ILE A 1 161 ? -18.866 1.950 18.505 1.00 93.88 161 ILE A N 1
ATOM 1298 C CA . ILE A 1 161 ? -18.638 2.176 17.072 1.00 93.88 161 ILE A CA 1
ATOM 1299 C C . ILE A 1 161 ? -19.368 1.106 16.257 1.00 93.88 161 ILE A C 1
ATOM 1301 O O . ILE A 1 161 ? -20.153 1.444 15.374 1.00 93.88 161 ILE A O 1
ATOM 1305 N N . PHE A 1 162 ? -19.176 -0.170 16.601 1.00 94.81 162 PHE A N 1
ATOM 1306 C CA . PHE A 1 162 ? -19.782 -1.292 15.879 1.00 94.81 162 PHE A CA 1
ATOM 1307 C C . PHE A 1 162 ? -21.220 -1.606 16.298 1.00 94.81 162 PHE A C 1
ATOM 1309 O O . PHE A 1 162 ? -21.813 -2.546 15.769 1.00 94.81 162 PHE A O 1
ATOM 1316 N N . PHE A 1 163 ? -21.811 -0.847 17.225 1.00 92.06 163 PHE A N 1
ATOM 1317 C CA . PHE A 1 163 ? -23.186 -1.088 17.642 1.00 92.06 163 PHE A CA 1
ATOM 1318 C C . PHE A 1 163 ? -24.133 -0.980 16.433 1.00 92.06 163 PHE A C 1
ATOM 1320 O O . PHE A 1 163 ? -24.074 0.017 15.702 1.00 92.06 163 PHE A O 1
ATOM 1327 N N . PRO A 1 164 ? -25.013 -1.974 16.199 1.00 85.88 164 PRO A N 1
ATOM 1328 C CA . PRO A 1 164 ? -25.932 -1.936 15.071 1.00 85.88 164 PRO A CA 1
ATOM 1329 C C . PRO A 1 164 ? -26.737 -0.635 15.055 1.00 85.88 164 PRO A C 1
ATOM 1331 O O . PRO A 1 164 ? -27.277 -0.221 16.078 1.00 85.88 164 PRO A O 1
ATOM 1334 N N . HIS A 1 165 ? -26.830 -0.008 13.880 1.00 83.69 165 HIS A N 1
ATOM 1335 C CA . HIS A 1 165 ? -27.586 1.233 13.652 1.00 83.69 165 HIS A CA 1
ATOM 1336 C C . HIS A 1 165 ? -26.924 2.512 14.199 1.00 83.69 165 HIS A C 1
ATOM 1338 O O . HIS A 1 165 ? -27.527 3.583 14.122 1.00 83.69 165 HIS A O 1
ATOM 1344 N N . SER A 1 166 ? -25.681 2.448 14.694 1.00 87.31 166 SER A N 1
ATOM 1345 C CA . SER A 1 166 ? -24.885 3.658 14.937 1.00 87.31 166 SER A CA 1
ATOM 1346 C C . SER A 1 166 ? -24.468 4.296 13.597 1.00 87.31 166 SER A C 1
ATOM 1348 O O . SER A 1 166 ? -24.225 3.577 12.633 1.00 87.31 166 SER A O 1
ATOM 1350 N N . PRO A 1 167 ? -24.303 5.621 13.469 1.00 85.56 167 PRO A N 1
ATOM 1351 C CA . PRO A 1 167 ? -23.796 6.216 12.225 1.00 85.56 167 PRO A CA 1
ATOM 1352 C C . PRO A 1 167 ? -22.390 5.741 11.818 1.00 85.56 167 PRO A C 1
ATOM 1354 O O . PRO A 1 167 ? -22.010 5.896 10.663 1.00 85.56 167 PRO A O 1
ATOM 1357 N N . LEU A 1 168 ? -21.618 5.184 12.759 1.00 88.00 168 LEU A N 1
ATOM 1358 C CA . LEU A 1 168 ? -20.224 4.776 12.562 1.00 88.00 168 LEU A CA 1
ATOM 1359 C C . LEU A 1 168 ? -20.051 3.270 12.313 1.00 88.00 168 LEU A C 1
ATOM 1361 O O . LEU A 1 168 ? -18.937 2.838 12.030 1.00 88.00 168 LEU A O 1
ATOM 1365 N N . HIS A 1 169 ? -21.123 2.476 12.411 1.00 86.75 169 HIS A N 1
ATOM 1366 C CA . HIS A 1 169 ? -21.032 1.015 12.312 1.00 86.75 169 HIS A CA 1
ATOM 1367 C C . HIS A 1 169 ? -20.696 0.509 10.903 1.00 86.75 169 HIS A C 1
ATOM 1369 O O . HIS A 1 169 ? -20.169 -0.593 10.760 1.00 86.75 169 HIS A O 1
ATOM 1375 N N . ASP A 1 170 ? -21.005 1.296 9.868 1.00 82.19 170 ASP A N 1
ATOM 1376 C CA . ASP A 1 170 ? -20.828 0.903 8.471 1.00 82.19 170 ASP A CA 1
ATOM 1377 C C . ASP A 1 170 ? -19.448 1.342 7.963 1.00 82.19 170 ASP A C 1
ATOM 1379 O O . ASP A 1 170 ? -19.274 2.391 7.337 1.00 82.19 170 ASP A O 1
ATOM 1383 N N . GLY A 1 171 ? -18.426 0.563 8.324 1.00 87.62 171 GLY A N 1
ATOM 1384 C CA . GLY A 1 171 ? -17.048 0.852 7.954 1.00 87.62 171 GLY A CA 1
ATOM 1385 C C . GLY A 1 171 ? -16.005 0.013 8.685 1.00 87.62 171 GLY A C 1
ATOM 1386 O O . GLY A 1 171 ? -16.293 -1.031 9.270 1.00 87.62 171 GLY A O 1
ATOM 1387 N N . ALA A 1 172 ? -14.760 0.486 8.620 1.00 91.25 172 ALA A N 1
ATOM 1388 C CA . ALA A 1 172 ? -13.626 -0.087 9.333 1.00 91.25 172 ALA A CA 1
ATOM 1389 C C . ALA A 1 172 ? -13.066 0.920 10.339 1.00 91.25 172 ALA A C 1
ATOM 1391 O O . ALA A 1 172 ? -12.924 2.101 10.018 1.00 91.25 172 ALA A O 1
ATOM 1392 N N . VAL A 1 173 ? -12.679 0.433 11.516 1.00 92.50 173 VAL A N 1
ATOM 1393 C CA . VAL A 1 173 ? -11.825 1.181 12.447 1.00 92.50 173 VAL A CA 1
ATOM 1394 C C . VAL A 1 173 ? -10.367 0.950 12.053 1.00 92.50 173 VAL A C 1
ATOM 1396 O O . VAL A 1 173 ? -9.993 -0.183 11.741 1.00 92.50 173 VAL A O 1
ATOM 1399 N N . ILE A 1 174 ? -9.568 2.020 12.035 1.00 90.06 174 ILE A N 1
ATOM 1400 C CA . ILE A 1 174 ? -8.132 2.033 11.702 1.00 90.06 174 ILE A CA 1
ATOM 1401 C C . ILE A 1 174 ? -7.353 2.617 12.877 1.00 90.06 174 ILE A C 1
ATOM 1403 O O . ILE A 1 174 ? -7.823 3.652 13.400 1.00 90.06 174 ILE A O 1
#

Secondary structure (DSSP, 8-state):
-HHHHHHHHHT--HHHHHHHHHHHHHHHHHHHHHHTSHHHHHHHHHHHHHHHHHHHHHTT-HHHHHHHHHHHHHHHHHHHHHTHHHHHHHHHHHHHTTT-----HHHHHHHHHHHHHHHHHHHHTT----B----SS--HHHHTTS--------HHHHHHHTSTT-TTSSS-B-

Nearest PDB structures (foldseek):
  7l8n-assembly1_B  TM=9.711E-01  e=5.018E-04  Streptococcus mutans UA159
  7olh-assembly3_L  TM=9.836E-01  e=1.257E-03  Bacillus subtilis subsp. subtilis str. 168
  8ofo-assembly1_AAA  TM=9.453E-01  e=6.523E-04  Enterococcus faecium
  6hvn-assembly1_B  TM=9.774E-01  e=1.744E-03  Listeria monocytogenes EGD-e
  6gyy-assembly1_B  TM=9.791E-01  e=1.530E-03  Staphylococcus aureus

Solvent-accessible surface area (backbone atoms only — not comparable to full-atom values): 10225 Å² total; per-residue (Å²): 111,72,68,63,56,54,57,53,61,77,65,64,46,76,64,56,55,51,49,52,50,52,51,48,52,52,50,51,52,53,51,62,69,32,65,88,38,75,61,35,62,49,49,52,52,51,51,52,52,52,48,52,48,51,51,28,55,74,69,61,38,66,68,62,32,51,51,48,51,56,50,49,60,55,46,55,55,52,48,54,62,71,42,46,65,56,54,52,50,53,56,53,37,64,64,52,72,80,68,73,72,91,80,52,75,72,60,49,54,57,45,49,50,27,49,50,57,24,51,52,52,31,56,77,69,70,44,73,79,48,79,49,80,70,68,82,59,78,53,58,86,62,51,76,75,54,86,87,74,97,67,81,83,40,31,69,58,54,46,54,37,37,30,87,90,38,96,63,33,86,62,68,52,106

Foldseek 3Di:
DVVVVVVCVVPDDVVNVVVVVVVVVVVVVVCVVQVVDPNVVVVVVVVVLVVQLVVCVVVVVPVSNVVSVVVVVVVVVVVCVVCVVVVVQVVVLVVQVVPDDDDDPPLVVVLVVQVVLLVVVCVVVVFDAAEDDDDSRDPVVVVVVADDDPDDRGSVVRNQQCPPPDPNNPDYHD

pLDDT: mean 81.82, std 12.91, range [44.28, 96.81]